Protein AF-A0A0G0N2N9-F1 (afdb_monomer_lite)

pLDDT: mean 81.55, std 17.28, range [30.14, 96.75]

Secondary structure (DSSP, 8-state):
--HHHHHHHHHHHHHHHHHHHHHHHHHHHHHHHHS---S-----HHHHHTTSPEEEEPPTTS--TT--TT----SSEEEEEEEEEE-TT-S-SEEEEEEEEESS-HHHHHHHHHHHHHHTT-EEEEEEEETTEEEEEEEETTEEEEEEEEE--TT-----------

Structure (mmCIF, N/CA/C/O backbone):
data_AF-A0A0G0N2N9-F1
#
_entry.id   AF-A0A0G0N2N9-F1
#
loop_
_atom_site.group_PDB
_atom_site.id
_atom_site.type_symbol
_atom_site.label_atom_id
_atom_site.label_alt_id
_atom_site.label_comp_id
_atom_site.label_asym_id
_atom_site.label_entity_id
_atom_site.label_seq_id
_atom_site.pdbx_PDB_ins_code
_atom_site.Cartn_x
_atom_site.Cartn_y
_atom_site.Cartn_z
_atom_site.occupancy
_atom_site.B_iso_or_equiv
_atom_site.auth_seq_id
_atom_site.auth_comp_id
_atom_site.auth_asym_id
_atom_site.auth_atom_id
_atom_site.pdbx_PDB_model_num
ATOM 1 N N . MET A 1 1 ? 30.058 -11.892 -84.150 1.00 53.84 1 MET A N 1
ATOM 2 C CA . MET A 1 1 ? 29.430 -10.783 -83.386 1.00 53.84 1 MET A CA 1
ATOM 3 C C . MET A 1 1 ? 28.829 -11.229 -82.038 1.00 53.84 1 MET A C 1
ATOM 5 O O . MET A 1 1 ? 28.378 -10.374 -81.286 1.00 53.84 1 MET A O 1
ATOM 9 N N . GLU A 1 2 ? 28.838 -12.528 -81.694 1.00 56.91 2 GLU A N 1
ATOM 10 C CA . GLU A 1 2 ? 28.295 -13.044 -80.420 1.00 56.91 2 GLU A CA 1
ATOM 11 C C . GLU A 1 2 ? 29.287 -13.055 -79.242 1.00 56.91 2 GLU A C 1
ATOM 13 O O . GLU A 1 2 ? 28.854 -12.912 -78.100 1.00 56.91 2 GLU A O 1
ATOM 18 N N . GLU A 1 3 ? 30.603 -13.149 -79.474 1.00 57.12 3 GLU A N 1
ATOM 19 C CA . GLU A 1 3 ? 31.599 -13.164 -78.382 1.00 57.12 3 GLU A CA 1
ATOM 20 C C . GLU A 1 3 ? 31.645 -11.851 -77.583 1.00 57.12 3 GLU A C 1
ATOM 22 O O . GLU A 1 3 ? 31.734 -11.866 -76.354 1.00 57.12 3 GLU A O 1
ATOM 27 N N . ASN A 1 4 ? 31.455 -10.709 -78.249 1.00 59.19 4 ASN A N 1
ATOM 28 C CA . ASN A 1 4 ? 31.485 -9.393 -77.602 1.00 59.19 4 ASN A CA 1
ATOM 29 C C . ASN A 1 4 ? 30.305 -9.175 -76.634 1.00 59.19 4 ASN A C 1
ATOM 31 O O . ASN A 1 4 ? 30.414 -8.384 -75.698 1.00 59.19 4 ASN A O 1
ATOM 35 N N . LYS A 1 5 ? 29.185 -9.896 -76.816 1.00 60.31 5 LYS A N 1
ATOM 36 C CA . LYS A 1 5 ? 28.007 -9.791 -75.935 1.00 60.31 5 LYS A CA 1
ATOM 37 C C . LYS A 1 5 ? 28.224 -10.493 -74.592 1.00 60.31 5 LYS A C 1
ATOM 39 O O . LYS A 1 5 ? 27.774 -9.984 -73.570 1.00 60.31 5 LYS A O 1
ATOM 44 N N . LYS A 1 6 ? 28.942 -11.625 -74.575 1.00 62.31 6 LYS A N 1
ATOM 45 C CA . LYS A 1 6 ? 29.253 -12.368 -73.339 1.00 62.31 6 LYS A CA 1
ATOM 46 C C . LYS A 1 6 ? 30.253 -11.614 -72.460 1.00 62.31 6 LYS A C 1
ATOM 48 O O . LYS A 1 6 ? 30.071 -11.560 -71.248 1.00 62.31 6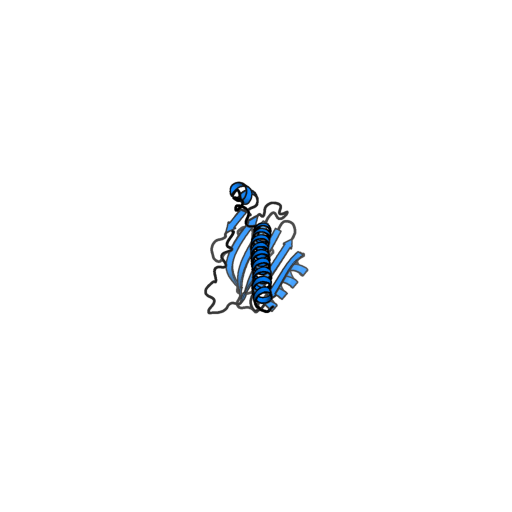 LYS A O 1
ATOM 53 N N . SER A 1 7 ? 31.244 -10.970 -73.081 1.00 70.12 7 SER A N 1
ATOM 54 C CA . SER A 1 7 ? 32.213 -10.120 -72.377 1.00 70.12 7 SER A CA 1
ATOM 55 C C . SER A 1 7 ? 31.535 -8.901 -71.735 1.00 70.12 7 SER A C 1
ATOM 57 O O . SER A 1 7 ? 31.730 -8.622 -70.555 1.00 70.12 7 SER A O 1
ATOM 59 N N . TYR A 1 8 ? 30.629 -8.236 -72.460 1.00 79.69 8 TYR A N 1
ATOM 60 C CA . TYR A 1 8 ? 29.882 -7.091 -71.930 1.00 79.69 8 TYR A CA 1
ATOM 61 C C . TYR A 1 8 ? 28.939 -7.466 -70.773 1.00 79.69 8 TYR A C 1
ATOM 63 O O . TYR A 1 8 ? 28.865 -6.754 -69.771 1.00 79.69 8 TYR A O 1
ATOM 71 N N . LEU A 1 9 ? 28.270 -8.622 -70.868 1.00 80.38 9 LEU A N 1
ATOM 72 C CA . LEU A 1 9 ? 27.422 -9.142 -69.792 1.00 80.38 9 LEU A CA 1
ATOM 73 C C . LEU A 1 9 ? 28.235 -9.413 -68.514 1.00 80.38 9 LEU A C 1
ATOM 75 O O . LEU A 1 9 ? 27.794 -9.073 -67.418 1.00 80.38 9 LEU A O 1
ATOM 79 N N . PHE A 1 10 ? 29.441 -9.972 -68.655 1.00 83.69 10 PHE A N 1
ATOM 80 C CA . PHE A 1 10 ? 30.341 -10.239 -67.531 1.00 83.69 10 PHE A CA 1
ATOM 81 C C . PHE A 1 10 ? 30.780 -8.952 -66.816 1.00 83.69 10 PHE A C 1
ATOM 83 O O . PHE A 1 10 ? 30.783 -8.898 -65.583 1.00 83.69 10 PHE A O 1
ATOM 90 N N . TYR A 1 11 ? 31.076 -7.888 -67.570 1.00 86.06 11 TYR A N 1
ATOM 91 C CA . TYR A 1 11 ? 31.396 -6.576 -67.000 1.00 86.06 11 TYR A CA 1
ATOM 92 C C . TYR A 1 11 ? 30.224 -5.979 -66.212 1.00 86.06 11 TYR A C 1
ATOM 94 O O . TYR A 1 11 ? 30.421 -5.520 -65.087 1.00 86.06 11 TYR A O 1
ATOM 102 N N . ILE A 1 12 ? 29.002 -6.030 -66.752 1.00 86.50 12 ILE A N 1
ATOM 103 C CA . ILE A 1 12 ? 27.811 -5.497 -66.067 1.00 86.50 12 ILE A CA 1
ATOM 104 C C . ILE A 1 12 ? 27.549 -6.243 -64.755 1.00 86.50 12 ILE A C 1
ATOM 106 O O . ILE A 1 12 ? 27.327 -5.613 -63.719 1.00 86.50 12 ILE A O 1
ATOM 110 N N . VAL A 1 13 ? 27.612 -7.577 -64.778 1.00 87.56 13 VAL A N 1
ATOM 111 C CA . VAL A 1 13 ? 27.405 -8.399 -63.576 1.00 87.56 13 VAL A CA 1
ATOM 112 C C . VAL A 1 13 ? 28.486 -8.114 -62.531 1.00 87.56 13 VAL A C 1
ATOM 114 O O . VAL A 1 13 ? 28.168 -7.958 -61.354 1.00 87.56 13 VAL A O 1
ATOM 117 N N . SER A 1 14 ? 29.744 -7.958 -62.949 1.00 85.75 14 SER A N 1
ATOM 118 C CA . SER A 1 14 ? 30.852 -7.648 -62.035 1.00 85.75 14 SER A CA 1
ATOM 119 C C . SER A 1 14 ? 30.667 -6.295 -61.337 1.00 85.75 14 SER A C 1
ATOM 121 O O . SER A 1 14 ? 30.865 -6.194 -60.127 1.00 85.75 14 SER A O 1
ATOM 123 N N . VAL A 1 15 ? 30.222 -5.266 -62.067 1.00 88.88 15 VAL A N 1
ATOM 124 C CA . VAL A 1 15 ? 29.935 -3.941 -61.488 1.00 88.88 15 VAL A CA 1
ATOM 125 C C . VAL A 1 15 ? 28.778 -4.014 -60.487 1.00 88.88 15 VAL A C 1
ATOM 127 O O . VAL A 1 15 ? 28.879 -3.451 -59.397 1.00 88.88 15 VAL A O 1
ATOM 130 N N . LEU A 1 16 ? 27.710 -4.753 -60.803 1.00 88.88 16 LEU A N 1
ATOM 131 C CA . LEU A 1 16 ? 26.570 -4.926 -59.894 1.00 88.88 16 LEU A CA 1
ATOM 132 C C . LEU A 1 16 ? 26.961 -5.617 -58.581 1.00 88.88 16 LEU A C 1
ATOM 134 O O . LEU A 1 16 ? 26.498 -5.206 -57.517 1.00 88.88 16 LEU A O 1
ATOM 138 N N . VAL A 1 17 ? 27.846 -6.617 -58.632 1.00 91.19 17 VAL A N 1
ATOM 139 C CA . VAL A 1 17 ? 28.342 -7.307 -57.429 1.00 91.19 17 VAL A CA 1
ATOM 140 C C . VAL A 1 17 ? 29.136 -6.354 -56.533 1.00 91.19 17 VAL A C 1
ATOM 142 O O . VAL A 1 17 ? 28.917 -6.332 -55.321 1.00 91.19 17 VAL A O 1
ATOM 145 N N . VAL A 1 18 ? 30.007 -5.519 -57.107 1.00 89.88 18 VAL A N 1
ATOM 146 C CA . VAL A 1 18 ? 30.793 -4.539 -56.335 1.00 89.88 18 VAL A CA 1
ATOM 147 C C . VAL A 1 18 ? 29.885 -3.501 -55.668 1.00 89.88 18 VAL A C 1
ATOM 149 O O . VAL A 1 18 ? 30.072 -3.187 -54.490 1.00 89.88 18 VAL A O 1
ATOM 152 N N . VAL A 1 19 ? 28.861 -3.016 -56.377 1.00 90.81 19 VAL A N 1
ATOM 153 C CA . VAL A 1 19 ? 27.875 -2.071 -55.824 1.00 90.81 19 VAL A CA 1
ATOM 154 C C . VAL A 1 19 ? 27.072 -2.708 -54.685 1.00 90.81 19 VAL A C 1
ATOM 156 O O . VAL A 1 19 ? 26.890 -2.080 -53.640 1.00 90.81 19 VAL A O 1
ATOM 159 N N . ALA A 1 20 ? 26.640 -3.963 -54.839 1.00 87.81 20 ALA A N 1
ATOM 160 C CA . ALA A 1 20 ? 25.901 -4.678 -53.800 1.00 87.81 20 ALA A CA 1
ATOM 161 C C . ALA A 1 20 ? 26.746 -4.889 -52.530 1.00 87.81 20 ALA A C 1
ATOM 163 O O . ALA A 1 20 ? 26.278 -4.609 -51.425 1.00 87.81 20 ALA A O 1
ATOM 164 N N . LEU A 1 21 ? 28.006 -5.313 -52.675 1.00 87.31 21 LEU A N 1
ATOM 165 C CA . LEU A 1 21 ? 28.921 -5.506 -51.544 1.00 87.31 21 LEU A CA 1
ATOM 166 C C . LEU A 1 21 ? 29.227 -4.186 -50.822 1.00 87.31 21 LEU A C 1
ATOM 168 O O . LEU A 1 21 ? 29.193 -4.137 -49.590 1.00 87.31 21 LEU A O 1
ATOM 172 N N . GLY A 1 22 ? 29.455 -3.104 -51.574 1.00 88.31 22 GLY A N 1
ATOM 173 C CA . GLY A 1 22 ? 29.640 -1.767 -51.007 1.00 88.31 22 GLY A CA 1
ATOM 174 C C . GLY A 1 22 ? 28.416 -1.292 -50.219 1.00 88.31 22 GLY A C 1
ATOM 175 O O . GLY A 1 22 ? 28.556 -0.784 -49.105 1.00 88.31 22 GLY A O 1
ATOM 176 N N . GLY A 1 23 ? 27.212 -1.530 -50.752 1.00 86.06 23 GLY A N 1
ATOM 177 C CA . GLY A 1 23 ? 25.949 -1.204 -50.087 1.00 86.06 23 GLY A CA 1
ATOM 178 C C . GLY A 1 23 ? 25.748 -1.955 -48.768 1.00 86.06 23 GLY A C 1
ATOM 179 O O . GLY A 1 23 ? 25.384 -1.341 -47.765 1.00 86.06 23 GLY A O 1
ATOM 180 N N . VAL A 1 24 ? 26.044 -3.260 -48.733 1.00 86.62 24 VAL A N 1
ATOM 181 C CA . VAL A 1 24 ? 25.924 -4.088 -47.517 1.00 86.62 24 VAL A CA 1
ATOM 182 C C . VAL A 1 24 ? 26.889 -3.623 -46.424 1.00 86.62 24 VAL A C 1
ATOM 184 O O . VAL A 1 24 ? 26.487 -3.486 -45.266 1.00 86.62 24 VAL A O 1
ATOM 187 N N . LEU A 1 25 ? 28.144 -3.327 -46.777 1.00 85.06 25 LEU A N 1
ATOM 188 C CA . LEU A 1 25 ? 29.144 -2.843 -45.818 1.00 85.06 25 LEU A CA 1
ATOM 189 C C . LEU A 1 25 ? 28.778 -1.464 -45.257 1.00 85.06 25 LEU A C 1
ATOM 191 O O . LEU A 1 25 ? 28.866 -1.242 -44.046 1.00 85.06 25 LEU A O 1
ATOM 195 N N . TRP A 1 26 ? 28.319 -0.553 -46.119 1.00 86.62 26 TRP A N 1
ATOM 196 C CA . TRP A 1 26 ? 27.900 0.784 -45.704 1.00 86.62 26 TRP A CA 1
ATOM 197 C C . TRP A 1 26 ? 26.657 0.741 -44.803 1.00 86.62 26 TRP A C 1
ATOM 199 O O . TRP A 1 26 ? 26.623 1.394 -43.756 1.00 86.62 26 TRP A O 1
ATOM 209 N N . TYR A 1 27 ? 25.672 -0.097 -45.141 1.00 79.75 27 TYR A N 1
ATOM 210 C CA . TYR A 1 27 ? 24.466 -0.287 -44.334 1.00 79.75 27 TYR A CA 1
ATOM 211 C C . TYR A 1 27 ? 24.769 -0.931 -42.970 1.00 79.75 27 TYR A C 1
ATOM 213 O O . TYR A 1 27 ? 24.256 -0.479 -41.944 1.00 79.75 27 TYR A O 1
ATOM 221 N N . GLY A 1 28 ? 25.667 -1.922 -42.920 1.00 77.81 28 GLY A N 1
ATOM 222 C CA . GLY A 1 28 ? 26.116 -2.535 -41.664 1.00 77.81 28 GLY A CA 1
ATOM 223 C C . GLY A 1 28 ? 26.834 -1.549 -40.733 1.00 77.81 28 GLY A C 1
ATOM 224 O O . GLY A 1 28 ? 26.587 -1.539 -39.523 1.00 77.81 28 GLY A O 1
ATOM 225 N N . ALA A 1 29 ? 27.674 -0.669 -41.287 1.00 77.62 29 ALA A N 1
ATOM 226 C CA . ALA A 1 29 ? 28.329 0.395 -40.524 1.00 77.62 29 ALA A CA 1
ATOM 227 C C . ALA A 1 29 ? 27.328 1.448 -40.013 1.00 77.62 29 ALA A C 1
ATOM 229 O O . ALA A 1 29 ? 27.433 1.904 -38.872 1.00 77.62 29 ALA A O 1
ATOM 230 N N . TYR A 1 30 ? 26.323 1.796 -40.824 1.00 77.56 30 TYR A N 1
ATOM 231 C CA . TYR A 1 30 ? 25.254 2.714 -40.428 1.00 77.56 30 TYR A CA 1
ATOM 232 C C . TYR A 1 30 ? 24.407 2.156 -39.272 1.00 77.56 30 TYR A C 1
ATOM 234 O O . TYR A 1 30 ? 24.111 2.880 -38.318 1.00 77.56 30 TYR A O 1
ATOM 242 N N . LEU A 1 31 ? 24.071 0.861 -39.305 1.00 71.62 31 LEU A N 1
ATOM 243 C CA . LEU A 1 31 ? 23.327 0.201 -38.227 1.00 71.62 31 LEU A CA 1
ATOM 244 C C . LEU A 1 31 ? 24.121 0.140 -36.915 1.00 71.62 31 LEU A C 1
ATOM 246 O O . LEU A 1 31 ? 23.556 0.445 -35.864 1.00 71.62 31 LEU A O 1
ATOM 250 N N . LYS A 1 32 ? 25.432 -0.145 -36.964 1.00 62.81 32 LYS A N 1
ATOM 251 C CA . LYS A 1 32 ? 26.296 -0.129 -35.765 1.00 62.81 32 LYS A CA 1
ATOM 252 C C . LYS A 1 32 ? 26.347 1.234 -35.073 1.00 62.81 32 LYS A C 1
ATOM 254 O O . LYS A 1 32 ? 26.491 1.291 -33.858 1.00 62.81 32 LYS A O 1
ATOM 259 N N . LYS A 1 33 ? 26.199 2.331 -35.824 1.00 60.69 33 LYS A N 1
ATOM 260 C CA . LYS A 1 33 ? 26.167 3.692 -35.265 1.00 60.69 33 LYS A CA 1
ATOM 261 C C . LYS A 1 33 ? 24.822 4.038 -34.602 1.00 60.69 33 LYS A C 1
ATOM 263 O O . LYS A 1 33 ? 24.773 4.966 -33.802 1.00 60.69 33 LYS A O 1
ATOM 268 N N . LYS A 1 34 ? 23.742 3.307 -34.923 1.00 58.31 34 LYS A N 1
ATOM 269 C CA . LYS A 1 34 ? 22.400 3.476 -34.328 1.00 58.31 34 LYS A CA 1
ATOM 270 C C . LYS A 1 34 ? 22.093 2.503 -33.191 1.00 58.31 34 LYS A C 1
ATOM 272 O O . LYS A 1 34 ? 21.266 2.826 -32.343 1.00 58.31 34 LYS A O 1
ATOM 277 N N . SER A 1 35 ? 22.739 1.339 -33.141 1.00 54.75 35 SER A N 1
ATOM 278 C CA . SER A 1 35 ? 22.707 0.478 -31.959 1.00 54.75 35 SER A CA 1
ATOM 279 C C . SER A 1 35 ? 23.540 1.143 -30.864 1.00 54.75 35 SER A C 1
ATOM 281 O O . SER A 1 35 ? 24.752 0.954 -30.817 1.00 54.75 35 SER A O 1
ATOM 283 N N . GLY A 1 36 ? 22.897 1.965 -30.031 1.00 51.62 36 GLY A N 1
ATOM 284 C CA . GLY A 1 36 ? 23.482 2.735 -28.927 1.00 51.62 36 GLY A CA 1
ATOM 285 C C . GLY A 1 36 ? 24.074 1.902 -27.785 1.00 51.62 36 GLY A C 1
ATOM 286 O O . GLY A 1 36 ? 23.910 2.254 -26.624 1.00 51.62 36 GLY A O 1
ATOM 287 N N . PHE A 1 37 ? 24.788 0.823 -28.094 1.00 52.22 37 PHE A N 1
ATOM 288 C CA . PHE A 1 37 ? 25.718 0.174 -27.181 1.00 52.22 37 PHE A CA 1
ATOM 289 C C . PHE A 1 37 ? 27.021 0.980 -27.162 1.00 52.22 37 PHE A C 1
ATOM 291 O O . PHE A 1 37 ? 28.055 0.569 -27.687 1.00 52.22 37 PHE A O 1
ATOM 298 N N . GLY A 1 38 ? 26.940 2.183 -26.590 1.00 57.88 38 GLY A N 1
ATOM 299 C CA . GLY A 1 38 ? 28.119 2.837 -26.039 1.00 57.88 38 GLY A CA 1
ATOM 300 C C . GLY A 1 38 ? 28.661 2.022 -24.857 1.00 57.88 38 GLY A C 1
ATOM 301 O O . GLY A 1 38 ? 27.941 1.170 -24.327 1.00 57.88 38 GLY A O 1
ATOM 302 N N . PRO A 1 39 ? 29.920 2.247 -24.442 1.00 56.28 39 PRO A N 1
ATOM 303 C CA . PRO A 1 39 ? 30.459 1.629 -23.237 1.00 56.28 39 PRO A CA 1
ATOM 304 C C . PRO A 1 39 ? 29.487 1.867 -22.080 1.00 56.28 39 PRO A C 1
ATOM 306 O O . PRO A 1 39 ? 29.046 2.992 -21.850 1.00 56.28 39 PRO A O 1
ATOM 309 N N . GLN A 1 40 ? 29.110 0.776 -21.421 1.00 58.53 40 GLN A N 1
ATOM 310 C CA . GLN A 1 40 ? 28.174 0.745 -20.308 1.00 58.53 40 GLN A CA 1
ATOM 311 C C . GLN A 1 40 ? 28.644 1.763 -19.267 1.00 58.53 40 GLN A C 1
ATOM 313 O O . GLN A 1 40 ? 29.710 1.593 -18.677 1.00 58.53 40 GLN A O 1
ATOM 318 N N . ALA A 1 41 ? 27.905 2.867 -19.121 1.00 60.66 41 ALA A N 1
ATOM 319 C CA . ALA A 1 41 ? 28.218 3.881 -18.128 1.00 60.66 41 ALA A CA 1
ATOM 320 C C . ALA A 1 41 ? 28.242 3.180 -16.769 1.00 60.66 41 ALA A C 1
ATOM 322 O O . ALA A 1 41 ? 27.235 2.616 -16.341 1.00 60.66 41 ALA A O 1
ATOM 323 N N . SER A 1 42 ? 29.408 3.150 -16.127 1.00 63.00 42 SER A N 1
ATOM 324 C CA . SER A 1 42 ? 29.544 2.653 -14.767 1.00 63.00 42 SER A CA 1
ATOM 325 C C . SER A 1 42 ? 28.709 3.565 -13.876 1.00 63.00 42 SER A C 1
ATOM 327 O O . SER A 1 42 ? 29.123 4.687 -13.582 1.00 63.00 42 SER A O 1
ATOM 329 N N . ILE A 1 43 ? 27.503 3.124 -13.519 1.00 63.69 43 ILE A N 1
ATOM 330 C CA . ILE A 1 43 ? 26.654 3.834 -12.568 1.00 63.69 43 ILE A CA 1
ATOM 331 C C . ILE A 1 43 ? 27.463 3.924 -11.276 1.00 63.69 43 ILE A C 1
ATOM 333 O O . ILE A 1 43 ? 27.864 2.902 -10.717 1.00 63.69 43 ILE A O 1
ATOM 337 N N . ASN A 1 44 ? 27.765 5.145 -10.837 1.00 79.75 44 ASN A N 1
ATOM 338 C CA . ASN A 1 44 ? 28.442 5.347 -9.569 1.00 79.75 44 ASN A CA 1
ATOM 339 C C . ASN A 1 44 ? 27.469 4.945 -8.453 1.00 79.75 44 ASN A C 1
ATOM 341 O O . ASN A 1 44 ? 26.486 5.637 -8.192 1.00 79.75 44 ASN A O 1
ATOM 345 N N . LEU A 1 45 ? 27.724 3.791 -7.833 1.00 73.44 45 LEU A N 1
ATOM 346 C CA . LEU A 1 45 ? 26.861 3.205 -6.811 1.00 73.44 45 LEU A CA 1
ATOM 347 C C . LEU A 1 45 ? 26.637 4.163 -5.630 1.00 73.44 45 LEU A C 1
ATOM 349 O O . LEU A 1 45 ? 25.537 4.204 -5.088 1.00 73.44 45 LEU A O 1
ATOM 353 N N . GLU A 1 46 ? 27.630 4.978 -5.264 1.00 76.19 46 GLU A N 1
ATOM 354 C CA . GLU A 1 46 ? 27.477 5.973 -4.192 1.00 76.19 46 GLU A CA 1
ATOM 355 C C . GLU A 1 46 ? 26.470 7.069 -4.560 1.00 76.19 46 GLU A C 1
ATOM 357 O O . GLU A 1 46 ? 25.664 7.489 -3.728 1.00 76.19 46 GLU A O 1
ATOM 362 N N . GLU A 1 47 ? 26.469 7.502 -5.821 1.00 75.12 47 GLU A N 1
ATOM 363 C CA . GLU A 1 47 ? 25.510 8.487 -6.316 1.00 75.12 47 GLU A CA 1
ATOM 364 C C . GLU A 1 47 ? 24.102 7.889 -6.412 1.00 75.12 47 GLU A C 1
ATOM 366 O O . GLU A 1 47 ? 23.131 8.550 -6.048 1.00 75.12 47 GLU A O 1
ATOM 371 N N . ALA A 1 48 ? 23.985 6.616 -6.801 1.00 72.50 48 ALA A N 1
ATOM 372 C CA . ALA A 1 48 ? 22.711 5.899 -6.823 1.00 72.50 48 ALA A CA 1
ATOM 373 C C . ALA A 1 48 ? 22.116 5.711 -5.412 1.00 72.50 48 ALA A C 1
ATOM 375 O O . ALA A 1 48 ? 20.913 5.897 -5.216 1.00 72.50 48 ALA A O 1
ATOM 376 N N . LEU A 1 49 ? 22.950 5.410 -4.409 1.00 75.12 49 LEU A N 1
ATOM 377 C CA . LEU A 1 49 ? 22.512 5.213 -3.021 1.00 75.12 49 LEU A CA 1
ATOM 378 C C . LEU A 1 49 ? 21.966 6.490 -2.372 1.00 75.12 49 LEU A C 1
ATOM 380 O O . LEU A 1 49 ? 21.096 6.403 -1.507 1.00 75.12 49 LEU A O 1
ATOM 384 N N . LYS A 1 50 ? 22.398 7.676 -2.817 1.00 74.75 50 LYS A N 1
ATOM 385 C CA . LYS A 1 50 ? 21.849 8.960 -2.343 1.00 74.75 50 LYS A CA 1
ATOM 386 C C . LYS A 1 50 ? 20.350 9.111 -2.634 1.00 74.75 50 LYS A C 1
ATOM 388 O O . LYS A 1 50 ? 19.659 9.847 -1.930 1.00 74.75 50 LYS A O 1
ATOM 393 N N . TYR A 1 51 ? 19.853 8.418 -3.655 1.00 77.81 51 TYR A N 1
ATOM 394 C CA . TYR A 1 51 ? 18.449 8.447 -4.060 1.00 77.81 51 TYR A CA 1
ATOM 395 C C . TYR A 1 51 ? 17.677 7.193 -3.627 1.00 77.81 51 TYR A C 1
ATOM 397 O O . TYR A 1 51 ? 16.484 7.083 -3.913 1.00 77.81 51 TYR A O 1
ATOM 405 N N . ALA A 1 52 ? 18.319 6.266 -2.909 1.00 81.38 52 ALA A N 1
ATOM 406 C CA . ALA A 1 52 ? 17.654 5.076 -2.402 1.00 81.38 52 ALA A CA 1
ATOM 407 C C . ALA A 1 52 ? 16.766 5.410 -1.183 1.00 81.38 52 ALA A C 1
ATOM 409 O O . ALA A 1 52 ? 17.176 6.178 -0.307 1.00 81.38 52 ALA A O 1
ATOM 410 N N . PRO A 1 53 ? 15.556 4.832 -1.086 1.00 82.94 53 PRO A N 1
ATOM 411 C CA . PRO A 1 53 ? 14.726 4.961 0.104 1.00 82.94 53 PRO A CA 1
ATOM 412 C C . PRO A 1 53 ? 15.382 4.283 1.306 1.00 82.94 53 PRO A C 1
ATOM 414 O O . PRO A 1 53 ? 15.910 3.176 1.210 1.00 82.94 53 PRO A O 1
ATOM 417 N N . SER A 1 54 ? 15.297 4.932 2.467 1.00 88.19 54 SER A N 1
ATOM 418 C CA . SER A 1 54 ? 15.626 4.281 3.736 1.00 88.19 54 SER A CA 1
ATOM 419 C C . SER A 1 54 ? 14.490 3.332 4.099 1.00 88.19 54 SER A C 1
ATOM 421 O O . SER A 1 54 ? 13.341 3.764 4.172 1.00 88.19 54 SER A O 1
ATOM 423 N N . VAL A 1 55 ? 14.786 2.046 4.303 1.00 90.50 55 VAL A N 1
ATOM 424 C CA . VAL A 1 55 ? 13.781 1.004 4.564 1.00 90.50 55 VAL A CA 1
ATOM 425 C C . VAL A 1 55 ? 14.029 0.358 5.923 1.00 90.50 55 VAL A C 1
ATOM 427 O O . VAL A 1 55 ? 15.141 -0.064 6.237 1.00 90.50 55 VAL A O 1
ATOM 430 N N . ARG A 1 56 ? 12.967 0.235 6.725 1.00 93.19 56 ARG A N 1
ATOM 431 C CA . ARG A 1 56 ? 12.960 -0.479 8.005 1.00 93.19 56 ARG A CA 1
ATOM 432 C C . ARG A 1 56 ? 11.848 -1.523 8.012 1.00 93.19 56 ARG A C 1
ATOM 434 O O . ARG A 1 56 ? 10.685 -1.205 8.270 1.00 93.19 56 ARG A O 1
ATOM 441 N N . SER A 1 57 ? 12.222 -2.770 7.749 1.00 92.44 57 SER A N 1
ATOM 442 C CA . SER A 1 57 ? 11.310 -3.916 7.773 1.00 92.44 57 SER A CA 1
ATOM 443 C C . SER A 1 57 ? 10.797 -4.204 9.183 1.00 92.44 57 SER A C 1
ATOM 445 O O . SER A 1 57 ? 11.535 -4.068 10.162 1.00 92.44 57 SER A O 1
ATOM 447 N N . ALA A 1 58 ? 9.536 -4.619 9.288 1.00 93.56 58 ALA A N 1
ATOM 448 C CA . ALA A 1 58 ? 8.980 -5.125 10.537 1.00 93.56 58 ALA A CA 1
ATOM 449 C C . ALA A 1 58 ? 9.208 -6.644 10.664 1.00 93.56 58 ALA A C 1
ATOM 451 O O . ALA A 1 58 ? 9.452 -7.324 9.661 1.00 93.56 58 ALA A O 1
ATOM 452 N N . PRO A 1 59 ? 9.104 -7.207 11.881 1.00 93.06 59 PRO A N 1
ATOM 453 C CA . PRO A 1 59 ? 9.081 -8.653 12.062 1.00 93.06 59 PRO A CA 1
ATOM 454 C C . PRO A 1 59 ? 7.938 -9.309 11.275 1.00 93.06 59 PRO A C 1
ATOM 456 O O . PRO A 1 59 ? 6.860 -8.735 11.108 1.00 93.06 59 PRO A O 1
ATOM 459 N N . SER A 1 60 ? 8.159 -10.547 10.826 1.00 87.75 60 SER A N 1
ATOM 460 C CA . SER A 1 60 ? 7.162 -11.314 10.071 1.00 87.75 60 SER A CA 1
ATOM 461 C C . SER A 1 60 ? 5.817 -11.370 10.802 1.00 87.75 60 SER A C 1
ATOM 463 O O . SER A 1 60 ? 5.751 -11.709 11.983 1.00 87.75 60 SER A O 1
ATOM 465 N N . GLY A 1 61 ? 4.733 -11.083 10.078 1.00 91.06 61 GLY A N 1
ATOM 466 C CA . GLY A 1 61 ? 3.372 -11.101 10.616 1.00 91.06 61 GLY A CA 1
ATOM 467 C C . GLY A 1 61 ? 2.982 -9.877 11.450 1.00 91.06 61 GLY A C 1
ATOM 468 O O . GLY A 1 61 ? 1.851 -9.833 11.929 1.00 91.06 61 GLY A O 1
ATOM 469 N N . GLN A 1 62 ? 3.869 -8.892 11.621 1.00 93.69 62 GLN A N 1
ATOM 470 C CA . GLN A 1 62 ? 3.589 -7.668 12.375 1.00 93.69 62 GLN A CA 1
ATOM 471 C C . GLN A 1 62 ? 3.392 -6.470 11.447 1.00 93.69 62 GLN A C 1
ATOM 473 O O . GLN A 1 62 ? 3.831 -6.466 10.299 1.00 93.69 62 GLN A O 1
ATOM 478 N N . LEU A 1 63 ? 2.716 -5.438 11.945 1.00 93.75 63 LEU A N 1
ATOM 479 C CA . LEU A 1 63 ? 2.644 -4.139 11.282 1.00 93.75 63 LEU A CA 1
ATOM 480 C C . LEU A 1 63 ? 3.973 -3.380 11.421 1.00 93.75 63 LEU A C 1
ATOM 482 O O . LEU A 1 63 ? 4.734 -3.641 12.358 1.00 93.75 63 LEU A O 1
ATOM 486 N N . PRO A 1 64 ? 4.264 -2.431 10.516 1.00 93.75 64 PRO A N 1
ATOM 487 C CA . PRO A 1 64 ? 5.432 -1.582 10.664 1.00 93.75 64 PRO A CA 1
ATOM 488 C C . PRO A 1 64 ? 5.263 -0.684 11.897 1.00 93.75 64 PRO A C 1
ATOM 490 O O . PRO A 1 64 ? 4.149 -0.303 12.250 1.00 93.75 64 PRO A O 1
ATOM 493 N N . LYS A 1 65 ? 6.370 -0.360 12.574 1.00 91.62 65 LYS A N 1
ATOM 494 C CA . LYS A 1 65 ? 6.345 0.334 13.875 1.00 91.62 65 LYS A CA 1
ATOM 495 C C . LYS A 1 65 ? 5.585 1.665 13.830 1.00 91.62 65 LYS A C 1
ATOM 497 O O . LYS A 1 65 ? 4.899 1.982 14.793 1.00 91.62 65 LYS A O 1
ATOM 502 N N . ASP A 1 66 ? 5.681 2.397 12.721 1.00 92.81 66 ASP A N 1
ATOM 503 C CA . ASP A 1 66 ? 5.007 3.691 12.561 1.00 92.81 66 ASP A CA 1
ATOM 504 C C . ASP A 1 66 ? 3.687 3.562 11.775 1.00 92.81 66 ASP A C 1
ATOM 506 O O . ASP A 1 66 ? 3.289 4.489 11.079 1.00 92.81 66 ASP A O 1
ATOM 510 N N . TRP A 1 67 ? 3.017 2.403 11.821 1.00 93.19 67 TRP A N 1
ATOM 511 C CA . TRP A 1 67 ? 1.695 2.248 11.207 1.00 93.19 67 TRP A CA 1
ATOM 512 C C . TRP A 1 67 ? 0.701 3.268 11.790 1.00 93.19 67 TRP A C 1
ATOM 514 O O . TRP A 1 67 ? 0.622 3.385 13.018 1.00 93.19 67 TRP A O 1
ATOM 524 N N . PRO A 1 68 ? -0.078 3.988 10.960 1.00 90.81 68 PRO A N 1
ATOM 525 C CA . PRO A 1 68 ? -1.029 4.974 11.463 1.00 90.81 68 PRO A CA 1
ATOM 526 C C . PRO A 1 68 ? -2.084 4.322 12.360 1.00 90.81 68 PRO A C 1
ATOM 528 O O . PRO A 1 68 ? -2.729 3.345 11.979 1.00 90.81 68 PRO A O 1
ATOM 531 N N . SER A 1 69 ? -2.257 4.858 13.568 1.00 89.88 69 SER A N 1
ATOM 532 C CA . SER A 1 69 ? -3.111 4.260 14.602 1.00 89.88 69 SER A CA 1
ATOM 533 C C . SER A 1 69 ? -4.603 4.306 14.273 1.00 89.88 69 SER A C 1
ATOM 535 O O . SER A 1 69 ? -5.364 3.494 14.796 1.00 89.88 69 SER A O 1
ATOM 537 N N . ASP A 1 70 ? -5.025 5.230 13.408 1.00 89.12 70 ASP A N 1
ATOM 538 C CA . ASP A 1 70 ? -6.394 5.326 12.909 1.00 89.12 70 ASP A CA 1
ATOM 539 C C . ASP A 1 70 ? -6.656 4.392 11.720 1.00 89.12 70 ASP A C 1
ATOM 541 O O . ASP A 1 70 ? -7.817 4.183 11.375 1.00 89.12 70 ASP A O 1
ATOM 545 N N . PHE A 1 71 ? -5.621 3.809 11.103 1.00 90.38 71 PHE A N 1
ATOM 546 C CA . PHE A 1 71 ? -5.773 3.007 9.894 1.00 90.38 71 PHE A CA 1
ATOM 547 C C . PHE A 1 71 ? -6.186 1.557 10.207 1.00 90.38 71 PHE A C 1
ATOM 549 O O . PHE A 1 71 ? -5.402 0.798 10.794 1.00 90.38 71 PHE A O 1
ATOM 556 N N . PRO A 1 72 ? -7.385 1.117 9.782 1.00 92.75 72 PRO A N 1
ATOM 557 C CA . PRO A 1 72 ? -7.923 -0.181 10.147 1.00 92.75 72 PRO A CA 1
ATOM 558 C C . PRO A 1 72 ? -7.293 -1.317 9.343 1.00 92.75 72 PRO A C 1
ATOM 560 O O . PRO A 1 72 ? -6.874 -1.172 8.195 1.00 92.75 72 PRO A O 1
ATOM 563 N N . LEU A 1 73 ? -7.328 -2.510 9.923 1.00 89.69 73 LEU A N 1
ATOM 564 C CA . LEU A 1 73 ? -7.125 -3.759 9.202 1.00 89.69 73 LEU A CA 1
ATOM 565 C C . LEU A 1 73 ? -8.466 -4.482 9.103 1.00 89.69 73 LEU A C 1
ATOM 567 O O . LEU A 1 73 ? -8.972 -5.003 10.095 1.00 89.69 73 LEU A O 1
ATOM 571 N N . PHE A 1 74 ? -9.074 -4.473 7.918 1.00 87.69 74 PHE A N 1
ATOM 572 C CA . PHE A 1 74 ? -10.381 -5.085 7.709 1.00 87.69 74 PHE A CA 1
ATOM 573 C C . PHE A 1 74 ? -10.257 -6.597 7.491 1.00 87.69 74 PHE A C 1
ATOM 575 O O . PHE A 1 74 ? -9.507 -7.068 6.637 1.00 87.69 74 PHE A O 1
ATOM 582 N N . GLY A 1 75 ? -11.059 -7.360 8.235 1.00 80.44 75 GLY A N 1
ATOM 583 C CA . GLY A 1 75 ? -11.197 -8.805 8.062 1.00 80.44 75 GLY A CA 1
ATOM 584 C C . GLY A 1 75 ? -10.122 -9.651 8.751 1.0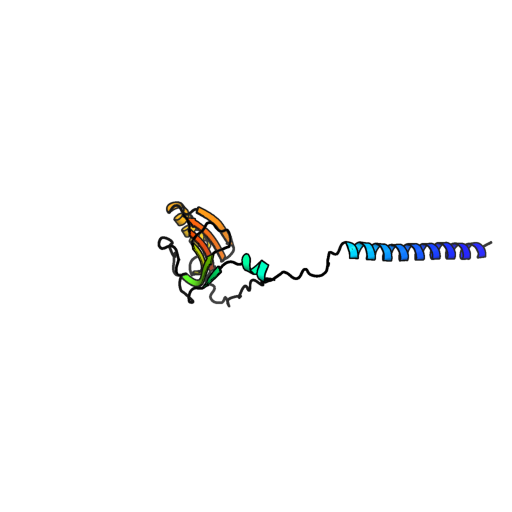0 80.44 75 GLY A C 1
ATOM 585 O O . GLY A 1 75 ? -9.313 -9.177 9.544 1.00 80.44 75 GLY A O 1
ATOM 586 N N . LYS A 1 76 ? -10.144 -10.959 8.461 1.00 84.31 76 LYS A N 1
ATOM 587 C CA . LYS A 1 76 ? -9.135 -11.917 8.938 1.00 84.31 76 LYS A CA 1
ATOM 588 C C . LYS A 1 76 ? -7.959 -11.923 7.968 1.00 84.31 76 LYS A C 1
ATOM 590 O O . LYS A 1 76 ? -7.983 -12.662 6.978 1.00 84.31 76 LYS A O 1
ATOM 595 N N . ILE A 1 77 ? -6.965 -11.091 8.259 1.00 89.88 77 ILE A N 1
ATOM 596 C CA . ILE A 1 77 ? -5.763 -10.946 7.440 1.00 89.88 77 ILE A CA 1
ATOM 597 C C . ILE A 1 77 ? -4.553 -11.632 8.073 1.00 89.88 77 ILE A C 1
ATOM 599 O O . ILE A 1 77 ? -4.449 -11.750 9.294 1.00 89.88 77 ILE A O 1
ATOM 603 N N . LYS A 1 78 ? -3.608 -12.042 7.230 1.00 92.56 78 LYS A N 1
ATOM 604 C CA . LYS A 1 78 ? -2.259 -12.435 7.642 1.00 92.56 78 LYS A CA 1
ATOM 605 C C . LYS A 1 78 ? -1.264 -11.537 6.923 1.00 92.56 78 LYS A C 1
ATOM 607 O O . LYS A 1 78 ? -1.184 -11.563 5.696 1.00 92.56 78 LYS A O 1
ATOM 612 N N . ILE A 1 79 ? -0.501 -10.765 7.689 1.00 92.81 79 ILE A N 1
ATOM 613 C CA . ILE A 1 79 ? 0.570 -9.929 7.147 1.00 92.81 79 ILE A CA 1
ATOM 614 C C . ILE A 1 79 ? 1.684 -10.845 6.635 1.00 92.81 79 ILE A C 1
ATOM 616 O O . ILE A 1 79 ? 2.168 -11.716 7.360 1.00 92.81 79 ILE A O 1
ATOM 620 N N . VAL A 1 80 ? 2.046 -10.667 5.368 1.00 93.06 80 VAL A N 1
ATOM 621 C CA . VAL A 1 80 ? 3.124 -11.398 4.691 1.00 93.06 80 VAL A CA 1
ATOM 622 C C . VAL A 1 80 ? 4.425 -10.622 4.823 1.00 93.06 80 VAL A C 1
ATOM 624 O O . VAL A 1 80 ? 5.447 -11.186 5.197 1.00 93.06 80 VAL A O 1
ATOM 627 N N . GLN A 1 81 ? 4.364 -9.318 4.564 1.00 93.12 81 GLN A N 1
ATOM 628 C CA . GLN A 1 81 ? 5.505 -8.421 4.644 1.00 93.12 81 GLN A CA 1
ATOM 629 C C . GLN A 1 81 ? 5.029 -7.041 5.065 1.00 93.12 81 GLN A C 1
ATOM 631 O O . GLN A 1 81 ? 3.937 -6.603 4.699 1.00 93.12 81 GLN A O 1
ATOM 636 N N . SER A 1 82 ? 5.861 -6.341 5.818 1.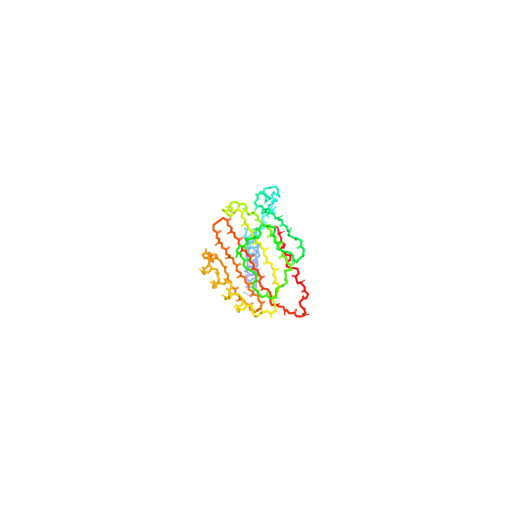00 95.50 82 SER A N 1
ATOM 637 C CA . SER A 1 82 ? 5.609 -4.957 6.169 1.00 95.50 82 SER A CA 1
ATOM 638 C C . SER A 1 82 ? 6.909 -4.208 6.420 1.00 95.50 82 SER A C 1
ATOM 640 O O . SER A 1 82 ? 7.913 -4.778 6.857 1.00 95.50 82 SER A O 1
ATOM 642 N N . GLN A 1 83 ? 6.891 -2.915 6.129 1.00 95.75 83 GLN A N 1
ATOM 643 C CA . GLN A 1 83 ? 8.028 -2.030 6.339 1.00 95.75 83 GLN A CA 1
ATOM 644 C C . GLN A 1 83 ? 7.567 -0.583 6.486 1.00 95.75 83 GLN A C 1
ATOM 646 O O . GLN A 1 83 ? 6.520 -0.187 5.969 1.00 95.75 83 GLN A O 1
ATOM 651 N N . ASN A 1 84 ? 8.372 0.212 7.181 1.00 94.94 84 ASN A N 1
ATOM 652 C CA . ASN A 1 84 ? 8.386 1.651 6.969 1.00 94.94 84 ASN A CA 1
ATOM 653 C C . ASN A 1 84 ? 9.443 1.967 5.913 1.00 94.94 84 ASN A C 1
ATOM 655 O O . ASN A 1 84 ? 10.509 1.346 5.905 1.00 94.94 84 ASN A O 1
ATOM 659 N N . GLN A 1 85 ? 9.166 2.937 5.057 1.00 92.50 85 GLN A N 1
ATOM 660 C CA . GLN A 1 85 ? 10.150 3.505 4.152 1.00 92.50 85 GLN A CA 1
ATOM 661 C C . GLN A 1 85 ? 10.132 5.033 4.231 1.00 92.50 85 GLN A C 1
ATOM 663 O O . GLN A 1 85 ? 9.160 5.631 4.690 1.00 92.50 85 GLN A O 1
ATOM 668 N N . GLN A 1 86 ? 11.235 5.646 3.823 1.00 89.44 86 GLN A N 1
ATOM 669 C CA . GLN A 1 86 ? 11.346 7.083 3.636 1.00 89.44 86 GLN A CA 1
ATOM 670 C C . GLN A 1 86 ? 12.053 7.334 2.311 1.00 89.44 86 GLN A C 1
ATOM 672 O O . GLN A 1 86 ? 13.267 7.142 2.193 1.00 89.44 86 GLN A O 1
ATOM 677 N N . SER A 1 87 ? 11.280 7.753 1.316 1.00 85.00 87 SER A N 1
ATOM 678 C CA . SER A 1 87 ? 11.794 8.082 -0.011 1.00 85.00 87 SER A CA 1
ATOM 679 C C . SER A 1 87 ? 12.464 9.466 -0.007 1.00 85.00 87 SER A C 1
ATOM 681 O O . SER A 1 87 ? 11.909 10.410 0.573 1.00 85.00 87 SER A O 1
ATOM 683 N N . PRO A 1 88 ? 13.640 9.639 -0.640 1.00 83.38 88 PRO A N 1
ATOM 684 C CA . PRO A 1 88 ? 14.289 10.942 -0.738 1.00 83.38 88 PRO A CA 1
ATOM 685 C C . PRO A 1 88 ? 13.397 11.943 -1.477 1.00 83.38 88 PRO A C 1
ATOM 687 O O . PRO A 1 88 ? 12.861 11.643 -2.540 1.00 83.38 88 PRO A O 1
ATOM 690 N N . GLY A 1 89 ? 13.216 13.133 -0.901 1.00 82.69 89 GLY A N 1
ATOM 691 C CA . GLY A 1 89 ? 12.345 14.171 -1.467 1.00 82.69 89 GLY A CA 1
ATOM 692 C C . GLY A 1 89 ? 10.843 13.955 -1.248 1.00 82.69 89 GLY A C 1
ATOM 693 O O . GLY A 1 89 ? 10.050 14.771 -1.713 1.00 82.69 89 GLY A O 1
ATOM 694 N N . SER A 1 90 ? 10.433 12.899 -0.536 1.00 84.38 90 SER A N 1
ATOM 695 C CA . SER A 1 90 ? 9.039 12.734 -0.120 1.00 84.38 90 SER A CA 1
ATOM 696 C C . SER A 1 90 ? 8.655 13.747 0.960 1.00 84.38 90 SER A C 1
ATOM 698 O O . SER A 1 90 ? 9.422 14.014 1.885 1.00 84.38 90 SER A O 1
ATOM 700 N N . ASN A 1 91 ? 7.435 14.280 0.862 1.00 85.56 91 ASN A N 1
ATOM 701 C CA . ASN A 1 91 ? 6.849 15.159 1.878 1.00 85.56 91 ASN A CA 1
ATOM 702 C C . ASN A 1 91 ? 6.211 14.379 3.041 1.00 85.56 91 ASN A C 1
ATOM 704 O O . ASN A 1 91 ? 5.768 14.981 4.023 1.00 85.56 91 ASN A O 1
ATOM 708 N N . PHE A 1 92 ? 6.132 13.051 2.937 1.00 86.88 92 PHE A N 1
ATOM 709 C CA . PHE A 1 92 ? 5.612 12.206 4.002 1.00 86.88 92 PHE A CA 1
ATOM 710 C C . PHE A 1 92 ? 6.700 11.967 5.050 1.00 86.88 92 PHE A C 1
ATOM 712 O O . PHE A 1 92 ? 7.837 11.649 4.715 1.00 86.88 92 PHE A O 1
ATOM 719 N N . LYS A 1 93 ? 6.339 12.109 6.328 1.00 84.44 93 LYS A N 1
ATOM 720 C CA . LYS A 1 93 ? 7.178 11.725 7.474 1.00 84.44 93 LYS A CA 1
ATOM 721 C C . LYS A 1 93 ? 7.142 10.226 7.743 1.00 84.44 93 LYS A C 1
ATOM 723 O O . LYS A 1 93 ? 8.024 9.698 8.410 1.00 84.44 93 LYS A O 1
ATOM 728 N N . VAL A 1 94 ? 6.067 9.574 7.312 1.00 85.06 94 VAL A N 1
ATOM 729 C CA . VAL A 1 94 ? 5.834 8.149 7.514 1.00 85.06 94 VAL A CA 1
ATOM 730 C C . VAL A 1 94 ? 5.280 7.580 6.222 1.00 85.06 94 VAL A C 1
ATOM 732 O O . VAL A 1 94 ? 4.191 7.965 5.805 1.00 85.06 94 VAL A O 1
ATOM 735 N N . GLU A 1 95 ? 6.002 6.646 5.612 1.00 92.88 95 GLU A N 1
ATOM 736 C CA . GLU A 1 95 ? 5.492 5.831 4.512 1.00 92.88 95 GLU A CA 1
ATOM 737 C C . GLU A 1 95 ? 5.461 4.380 4.991 1.00 92.88 95 GLU A C 1
ATOM 739 O O . GLU A 1 95 ? 6.493 3.786 5.314 1.00 92.88 95 GLU A O 1
ATOM 744 N N . SER A 1 96 ? 4.269 3.808 5.117 1.00 95.12 96 SER A N 1
ATOM 745 C CA . SER A 1 96 ? 4.094 2.412 5.517 1.00 95.12 96 SER A CA 1
ATOM 746 C C . SER A 1 96 ? 3.713 1.567 4.315 1.00 95.12 96 SER A C 1
ATOM 748 O O . SER A 1 96 ? 2.783 1.904 3.591 1.00 95.12 96 SER A O 1
ATOM 750 N N . VAL A 1 97 ? 4.400 0.442 4.135 1.00 94.69 97 VAL A N 1
ATOM 751 C CA . VAL A 1 97 ? 4.079 -0.548 3.105 1.00 94.69 97 VAL A CA 1
ATOM 752 C C . VAL A 1 97 ? 3.695 -1.853 3.783 1.00 94.69 97 VAL A C 1
ATOM 754 O O . VAL A 1 97 ? 4.460 -2.362 4.603 1.00 94.69 97 VAL A O 1
ATOM 757 N N . VAL A 1 98 ? 2.525 -2.403 3.454 1.00 94.75 98 VAL A N 1
ATOM 758 C CA . VAL A 1 98 ? 2.062 -3.694 3.990 1.00 94.75 98 VAL A CA 1
ATOM 759 C C . VAL A 1 98 ? 1.520 -4.584 2.880 1.00 94.75 98 VAL A C 1
ATOM 761 O O . VAL A 1 98 ? 0.631 -4.209 2.126 1.00 94.75 98 VAL A O 1
ATOM 764 N N . ILE A 1 99 ? 2.014 -5.811 2.816 1.00 93.81 99 ILE A N 1
ATOM 765 C CA . ILE A 1 99 ? 1.487 -6.868 1.958 1.00 93.81 99 ILE A CA 1
ATOM 766 C C . ILE A 1 99 ? 0.836 -7.895 2.871 1.00 93.81 99 ILE A C 1
ATOM 768 O O . ILE A 1 99 ? 1.475 -8.419 3.789 1.00 93.81 99 ILE A O 1
ATOM 772 N N . PHE A 1 100 ? -0.431 -8.206 2.630 1.00 93.00 100 PHE A N 1
ATOM 773 C CA . PHE A 1 100 ? -1.153 -9.192 3.421 1.00 93.00 100 PHE A CA 1
ATOM 774 C C . PHE A 1 100 ? -2.034 -10.077 2.550 1.00 93.00 100 PHE A C 1
ATOM 776 O O . PHE A 1 100 ? -2.455 -9.706 1.456 1.00 93.00 100 PHE A O 1
ATOM 783 N N . VAL A 1 101 ? -2.327 -11.266 3.065 1.00 93.00 101 VAL A N 1
ATOM 784 C CA . VAL A 1 101 ? -3.328 -12.163 2.488 1.00 93.00 101 VAL A CA 1
ATOM 785 C C . VAL A 1 101 ? -4.622 -12.067 3.281 1.00 93.00 101 VAL A C 1
ATOM 787 O O . VAL A 1 101 ? -4.595 -11.956 4.510 1.00 93.00 101 VAL A O 1
ATOM 790 N N . SER A 1 102 ? -5.755 -12.133 2.587 1.00 89.69 102 SER A N 1
ATOM 791 C CA . SER A 1 102 ? -7.082 -12.151 3.202 1.00 89.69 102 SER A CA 1
ATOM 792 C C . SER A 1 102 ? -7.904 -13.328 2.697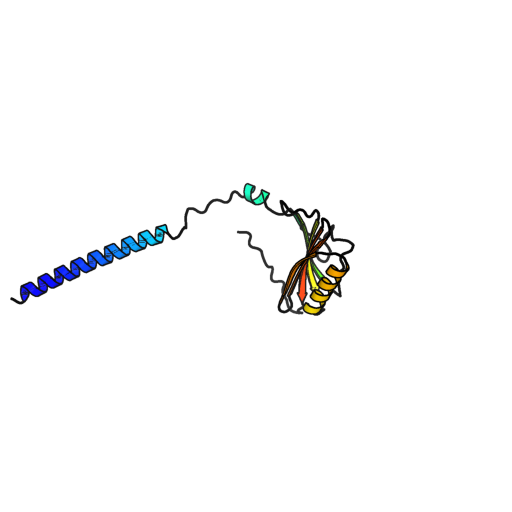 1.00 89.69 102 SER A C 1
ATOM 794 O O . SER A 1 102 ? -7.836 -13.710 1.531 1.00 89.69 102 SER A O 1
ATOM 796 N N . SER A 1 103 ? -8.708 -13.892 3.597 1.00 87.88 103 SER A N 1
ATOM 797 C CA . SER A 1 103 ? -9.742 -14.875 3.245 1.00 87.88 103 SER A CA 1
ATOM 798 C C . SER A 1 103 ? -10.987 -14.235 2.618 1.00 87.88 103 SER A C 1
ATOM 800 O O . SER A 1 103 ? -11.838 -14.946 2.092 1.00 87.88 103 SER A O 1
ATOM 802 N N . GLN A 1 104 ? -11.106 -12.905 2.676 1.00 88.38 104 GLN A N 1
ATOM 803 C CA . GLN A 1 104 ? -12.208 -12.168 2.066 1.00 88.38 104 GLN A CA 1
ATOM 804 C C . GLN A 1 104 ? -11.979 -11.942 0.570 1.00 88.38 104 GLN A C 1
ATOM 806 O O . GLN A 1 104 ? -10.848 -11.965 0.081 1.00 88.38 104 GLN A O 1
ATOM 811 N N . ASN A 1 105 ? -13.069 -11.677 -0.153 1.00 90.56 105 ASN A N 1
ATOM 812 C CA . ASN A 1 105 ? -12.991 -11.271 -1.546 1.00 90.56 105 ASN A CA 1
ATOM 813 C C . ASN A 1 105 ? -12.222 -9.942 -1.665 1.00 90.56 105 ASN A C 1
ATOM 815 O O . ASN A 1 105 ? -12.526 -8.966 -0.979 1.00 90.56 105 ASN A O 1
ATOM 819 N N . VAL A 1 106 ? -11.224 -9.908 -2.549 1.00 91.62 106 VAL A N 1
ATOM 820 C CA . VAL A 1 106 ? -10.333 -8.750 -2.713 1.00 91.62 106 VAL A CA 1
ATOM 821 C C . VAL A 1 106 ? -11.078 -7.509 -3.195 1.00 91.62 106 VAL A C 1
ATOM 823 O O . VAL A 1 106 ? -10.770 -6.413 -2.736 1.00 91.62 106 VAL A O 1
ATOM 826 N N . LYS A 1 107 ? -12.080 -7.663 -4.068 1.00 92.06 107 LYS A N 1
ATOM 827 C CA . LYS A 1 107 ? -12.893 -6.549 -4.570 1.00 92.06 107 LYS A CA 1
ATOM 828 C C . LYS A 1 107 ? -13.704 -5.904 -3.447 1.00 92.06 107 LYS A C 1
ATOM 830 O O . LYS A 1 107 ? -13.722 -4.680 -3.336 1.00 92.06 107 LYS A O 1
ATOM 835 N N . ASP A 1 108 ? -14.323 -6.715 -2.594 1.00 92.38 108 ASP A N 1
ATOM 836 C CA . ASP A 1 108 ? -15.123 -6.220 -1.467 1.00 92.38 108 ASP A CA 1
ATOM 837 C C . ASP A 1 108 ? -14.238 -5.551 -0.411 1.00 92.38 108 ASP A C 1
ATOM 839 O O . ASP A 1 108 ? -14.581 -4.501 0.141 1.00 92.38 108 ASP A O 1
ATOM 843 N N . LEU A 1 109 ? -13.056 -6.120 -0.168 1.00 92.31 109 LEU A N 1
ATOM 844 C CA . LEU A 1 109 ? -12.090 -5.559 0.767 1.00 92.31 109 LEU A CA 1
ATOM 845 C C . LEU A 1 109 ? -11.505 -4.238 0.247 1.00 92.31 109 LEU A C 1
ATOM 847 O O . LEU A 1 109 ? -11.445 -3.263 0.992 1.00 92.31 109 LEU A O 1
ATOM 851 N N . TYR A 1 110 ? -11.160 -4.172 -1.043 1.00 93.31 110 TYR A N 1
ATOM 852 C CA . TYR A 1 110 ? -10.763 -2.938 -1.725 1.00 93.31 110 TYR A CA 1
ATOM 853 C C . TYR A 1 110 ? -11.834 -1.853 -1.570 1.00 93.31 110 TYR A C 1
ATOM 855 O O . TYR A 1 110 ? -11.527 -0.734 -1.159 1.00 93.31 110 TYR A O 1
ATOM 863 N N . ALA A 1 111 ? -13.098 -2.188 -1.856 1.00 93.81 111 ALA A N 1
ATOM 864 C CA . ALA A 1 111 ? -14.214 -1.255 -1.720 1.00 93.81 111 ALA A CA 1
ATOM 865 C C . ALA A 1 111 ? -14.367 -0.766 -0.272 1.00 93.81 111 ALA A C 1
ATOM 867 O O . ALA A 1 111 ? -14.520 0.432 -0.049 1.00 93.81 111 ALA A O 1
ATOM 868 N N . SER A 1 112 ? -14.237 -1.666 0.707 1.00 94.69 112 SER A N 1
ATOM 869 C CA . SER A 1 112 ? -14.304 -1.328 2.136 1.00 94.69 112 SER A CA 1
ATOM 870 C C . SER A 1 112 ? -13.230 -0.313 2.533 1.00 94.69 112 SER A C 1
ATOM 872 O O . SER A 1 112 ? -13.532 0.688 3.184 1.00 94.69 112 SER A O 1
ATOM 874 N N . TYR A 1 113 ? -11.989 -0.522 2.085 1.00 95.31 113 TYR A N 1
ATOM 875 C CA . TYR A 1 113 ? -10.900 0.425 2.311 1.00 95.31 113 TYR A CA 1
ATOM 876 C C . TYR A 1 113 ? -11.119 1.764 1.608 1.00 95.31 113 TYR A C 1
ATOM 878 O O . TYR A 1 113 ? -10.926 2.806 2.229 1.00 95.31 113 TYR A O 1
ATOM 886 N N . ALA A 1 114 ? -11.546 1.755 0.343 1.00 94.56 114 ALA A N 1
ATOM 887 C CA . ALA A 1 114 ? -11.803 2.978 -0.414 1.00 94.56 114 ALA A CA 1
ATOM 888 C C . ALA A 1 114 ? -12.927 3.818 0.221 1.00 94.56 114 ALA A C 1
ATOM 890 O O . ALA A 1 114 ? -12.798 5.037 0.358 1.00 94.56 114 ALA A O 1
ATOM 891 N N . THR A 1 115 ? -14.010 3.169 0.662 1.00 95.81 115 THR A N 1
ATOM 892 C CA . THR A 1 115 ? -15.107 3.824 1.383 1.00 95.81 115 THR A CA 1
ATOM 893 C C . THR A 1 115 ? -14.633 4.373 2.723 1.00 95.81 115 THR A C 1
ATOM 895 O O . THR A 1 115 ? -14.866 5.547 3.006 1.00 95.81 115 THR A O 1
ATOM 898 N N . TRP A 1 116 ? -13.930 3.568 3.526 1.00 96.25 116 TRP A N 1
ATOM 899 C CA . TRP A 1 116 ? -13.409 4.016 4.817 1.00 96.25 116 TRP A CA 1
ATOM 900 C C . TRP A 1 116 ? -12.463 5.210 4.667 1.00 96.25 116 TRP A C 1
ATOM 902 O O . TRP A 1 116 ? -12.603 6.186 5.405 1.00 96.25 116 TRP A O 1
ATOM 912 N N . ALA A 1 117 ? -11.555 5.166 3.689 1.00 96.19 117 ALA A N 1
ATOM 913 C CA . ALA A 1 117 ? -10.607 6.240 3.422 1.00 96.19 117 ALA A CA 1
ATOM 914 C C . ALA A 1 117 ? -11.340 7.559 3.150 1.00 96.19 117 ALA A C 1
ATOM 916 O O . ALA A 1 117 ? -11.077 8.567 3.808 1.00 96.19 117 ALA A O 1
ATOM 917 N N . LYS A 1 118 ? -12.346 7.520 2.267 1.00 95.50 118 LYS A N 1
ATOM 918 C CA . LYS A 1 118 ? -13.189 8.679 1.957 1.00 95.50 118 LYS A CA 1
ATOM 919 C C . LYS A 1 118 ? -13.906 9.224 3.197 1.00 95.50 118 LYS A C 1
ATOM 921 O O . LYS A 1 118 ? -13.944 10.434 3.389 1.00 95.50 118 LYS A O 1
ATOM 926 N N . THR A 1 119 ? -14.462 8.354 4.039 1.00 96.75 119 THR A N 1
ATOM 927 C CA . THR A 1 119 ? -15.177 8.761 5.261 1.00 96.75 119 THR A CA 1
ATOM 928 C C . THR A 1 119 ? -14.249 9.344 6.332 1.00 96.75 119 THR A C 1
ATOM 930 O O . THR A 1 119 ? -14.690 10.165 7.130 1.00 96.75 119 THR A O 1
ATOM 933 N N . ASN A 1 120 ? -12.970 8.958 6.350 1.00 96.56 120 ASN A N 1
ATOM 934 C CA . ASN A 1 120 ? -12.004 9.346 7.387 1.00 96.56 120 ASN A CA 1
ATOM 935 C C . ASN A 1 120 ? -10.976 10.385 6.908 1.00 96.56 120 ASN A C 1
ATOM 937 O O . ASN A 1 120 ? -9.924 10.552 7.537 1.00 96.56 120 ASN A O 1
ATOM 941 N N . ASN A 1 121 ? -11.296 11.094 5.818 1.00 96.12 121 ASN A N 1
ATOM 942 C CA . ASN A 1 121 ? -10.476 12.146 5.209 1.00 96.12 121 ASN A CA 1
ATOM 943 C C . ASN A 1 121 ? -9.077 11.677 4.775 1.00 96.12 121 ASN A C 1
ATOM 945 O O . ASN A 1 121 ? -8.113 12.438 4.820 1.00 96.12 121 ASN A O 1
ATOM 949 N N . TRP A 1 122 ? -8.964 10.420 4.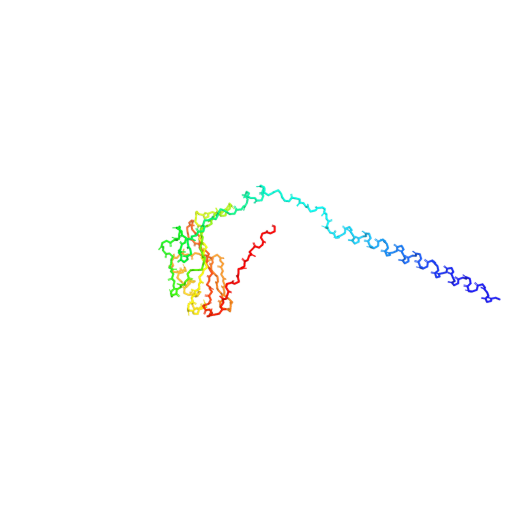354 1.00 96.50 122 TRP A N 1
ATOM 950 C CA . TRP A 1 122 ? -7.786 9.912 3.662 1.00 96.50 122 TRP A CA 1
ATOM 951 C C . TRP A 1 122 ? -7.935 10.142 2.156 1.00 96.50 122 TRP A C 1
ATOM 953 O O . TRP A 1 122 ? -8.980 9.870 1.563 1.00 96.50 122 TRP A O 1
ATOM 963 N N . THR A 1 123 ? -6.869 10.621 1.527 1.00 96.12 123 THR A N 1
ATOM 964 C CA . THR A 1 123 ? -6.794 10.852 0.083 1.00 96.12 123 THR A CA 1
ATOM 965 C C . THR A 1 123 ? -6.327 9.586 -0.620 1.00 96.12 123 THR A C 1
ATOM 967 O O . THR A 1 123 ? -5.293 9.024 -0.266 1.00 96.12 123 THR A O 1
ATOM 970 N N . LEU A 1 124 ? -7.062 9.145 -1.643 1.00 95.38 124 LEU A N 1
ATOM 971 C CA . LEU A 1 124 ? -6.612 8.081 -2.539 1.00 95.38 124 LEU A CA 1
ATOM 972 C C . LEU A 1 124 ? -5.595 8.642 -3.535 1.00 95.38 124 LEU A C 1
ATOM 974 O O . LEU A 1 124 ? -5.951 9.463 -4.376 1.00 95.38 124 LEU A O 1
ATOM 978 N N . ILE A 1 125 ? -4.343 8.189 -3.443 1.00 94.06 125 ILE A N 1
ATOM 979 C CA . ILE A 1 125 ? -3.273 8.545 -4.387 1.00 94.06 125 ILE A CA 1
ATOM 980 C C . ILE A 1 125 ? -3.387 7.671 -5.634 1.00 94.06 125 ILE A C 1
ATOM 982 O O . ILE A 1 125 ? -3.386 8.158 -6.762 1.00 94.06 125 ILE A O 1
ATOM 986 N N . SER A 1 126 ? -3.467 6.359 -5.425 1.00 94.31 126 SER A N 1
ATOM 987 C CA . SER A 1 126 ? -3.568 5.368 -6.489 1.00 94.31 126 SER A CA 1
ATOM 988 C C . SER A 1 126 ? -4.170 4.082 -5.944 1.00 94.31 126 SER A C 1
ATOM 990 O O . SER A 1 126 ? -4.138 3.815 -4.743 1.00 94.31 126 SER A O 1
ATOM 992 N N . GLY A 1 127 ? -4.742 3.272 -6.824 1.00 93.75 127 GLY A N 1
ATOM 993 C CA . GLY A 1 127 ? -5.250 1.969 -6.439 1.00 93.75 127 GLY A CA 1
ATOM 994 C C . GLY A 1 127 ? -5.939 1.257 -7.586 1.00 93.75 127 GLY A C 1
ATOM 995 O O . GLY A 1 127 ? -6.314 1.864 -8.590 1.00 93.75 127 GLY A O 1
ATOM 996 N N . GLY A 1 128 ? -6.092 -0.046 -7.420 1.00 92.50 128 GLY A N 1
ATOM 997 C CA . GLY A 1 128 ? -6.826 -0.902 -8.332 1.00 92.50 128 GLY A CA 1
ATOM 998 C C . GLY A 1 128 ? -6.896 -2.324 -7.802 1.00 92.50 128 GLY A C 1
ATOM 999 O O . GLY A 1 128 ? -6.276 -2.672 -6.798 1.00 92.50 128 GLY A O 1
ATOM 1000 N N . TYR A 1 129 ? -7.661 -3.162 -8.486 1.00 92.38 129 TYR A N 1
ATOM 1001 C CA . TYR A 1 129 ? -7.679 -4.593 -8.227 1.00 92.38 129 TYR A CA 1
ATOM 1002 C C . TYR A 1 129 ? -7.850 -5.352 -9.539 1.00 92.38 129 TYR A C 1
ATOM 1004 O O . TYR A 1 129 ? -8.550 -4.896 -10.443 1.00 92.38 129 TYR A O 1
ATOM 1012 N N . VAL A 1 130 ? -7.203 -6.510 -9.621 1.00 88.19 130 VAL A N 1
ATOM 1013 C CA . VAL A 1 130 ? -7.281 -7.468 -10.727 1.00 88.19 130 VAL A CA 1
ATOM 1014 C C . VAL A 1 130 ? -7.179 -8.864 -10.123 1.00 88.19 130 VAL A C 1
ATOM 1016 O O . VAL A 1 130 ? -6.253 -9.135 -9.366 1.00 88.19 130 VAL A O 1
ATOM 1019 N N . ASP A 1 131 ? -8.148 -9.725 -10.436 1.00 82.75 131 ASP A N 1
ATOM 1020 C CA . ASP A 1 131 ? -8.127 -11.179 -10.220 1.00 82.75 131 ASP A CA 1
ATOM 1021 C C . ASP A 1 131 ? -7.380 -11.661 -8.967 1.00 82.75 131 ASP A C 1
ATOM 1023 O O . ASP A 1 131 ? -6.357 -12.339 -9.019 1.00 82.75 131 ASP A O 1
ATOM 1027 N N . GLY A 1 132 ? -7.927 -11.321 -7.797 1.00 85.25 132 GLY A N 1
ATOM 1028 C CA . GLY A 1 132 ? -7.407 -11.808 -6.521 1.00 85.25 132 GLY A CA 1
ATOM 1029 C C . GLY A 1 132 ? -6.180 -11.059 -5.999 1.00 85.25 132 GLY A C 1
ATOM 1030 O O . GLY A 1 132 ? -5.627 -11.491 -4.988 1.00 85.25 132 GLY A O 1
ATOM 1031 N N . VAL A 1 133 ? -5.796 -9.940 -6.616 1.00 91.38 133 VAL A N 1
ATOM 1032 C CA . VAL A 1 133 ? -4.827 -8.973 -6.087 1.00 91.38 133 VAL A CA 1
ATOM 1033 C C . VAL 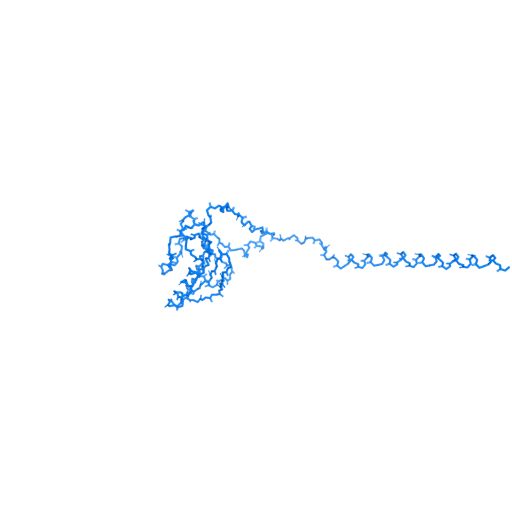A 1 133 ? -5.435 -7.572 -6.115 1.00 91.38 133 VAL A C 1
ATOM 1035 O O . VAL A 1 133 ? -6.099 -7.179 -7.073 1.00 91.38 133 VAL A O 1
ATOM 1038 N N . GLY A 1 134 ? -5.242 -6.811 -5.045 1.00 92.38 134 GLY A N 1
ATOM 1039 C CA . GLY A 1 134 ? -5.673 -5.422 -4.935 1.00 92.38 134 GLY A CA 1
ATOM 1040 C C . GLY A 1 134 ? -4.579 -4.580 -4.310 1.00 92.38 134 GLY A C 1
ATOM 1041 O O . GLY A 1 134 ? -3.844 -5.065 -3.458 1.00 92.38 134 GLY A O 1
ATOM 1042 N N . SER A 1 135 ? -4.464 -3.322 -4.705 1.00 93.94 135 SER A N 1
ATOM 1043 C CA . SER A 1 135 ? -3.532 -2.379 -4.098 1.00 93.94 135 SER A CA 1
ATOM 1044 C C . SER A 1 135 ? -4.198 -1.031 -3.888 1.00 93.94 135 SER A C 1
ATOM 1046 O O . SER A 1 135 ? -5.005 -0.586 -4.706 1.00 93.94 135 SER A O 1
ATOM 1048 N N . LEU A 1 136 ? -3.879 -0.384 -2.771 1.00 95.19 136 LEU A N 1
ATOM 1049 C CA . LEU A 1 136 ? -4.271 0.994 -2.509 1.00 95.19 136 LEU A CA 1
ATOM 1050 C C . LEU A 1 136 ? -3.094 1.748 -1.902 1.00 95.19 136 LEU A C 1
ATOM 1052 O O . LEU A 1 136 ? -2.432 1.261 -0.986 1.00 95.19 136 LEU A O 1
ATOM 1056 N N . SER A 1 137 ? -2.887 2.959 -2.400 1.00 95.25 137 SER A N 1
ATOM 1057 C CA . SER A 1 137 ? -2.006 3.967 -1.833 1.00 95.25 137 SER A CA 1
ATOM 1058 C C . SER A 1 137 ? -2.861 5.124 -1.340 1.00 95.25 137 SER A C 1
ATOM 1060 O O . SER A 1 137 ? -3.547 5.785 -2.125 1.00 95.25 137 SER A O 1
ATOM 1062 N N . LEU A 1 138 ? -2.817 5.372 -0.039 1.00 96.62 138 LEU A N 1
ATOM 1063 C CA . LEU A 1 138 ? -3.600 6.388 0.648 1.00 96.62 138 LEU A CA 1
ATOM 1064 C C . LEU A 1 138 ? -2.666 7.355 1.379 1.00 96.62 138 LEU A C 1
ATOM 1066 O O . LEU A 1 138 ? -1.595 6.958 1.838 1.00 96.62 138 LEU A O 1
ATOM 1070 N N . SER A 1 139 ? -3.074 8.610 1.531 1.00 95.50 139 SER A N 1
ATOM 1071 C CA . SER A 1 139 ? -2.368 9.582 2.368 1.00 95.50 139 SER A CA 1
ATOM 1072 C C . SER A 1 139 ? -3.304 10.410 3.224 1.00 95.50 139 SER A C 1
ATOM 1074 O O . SER A 1 139 ? -4.458 10.659 2.872 1.00 95.50 139 SER A O 1
ATOM 1076 N N . LYS A 1 140 ? -2.779 10.854 4.359 1.00 95.00 140 LYS A N 1
ATOM 1077 C CA . LYS A 1 140 ? -3.429 11.798 5.258 1.00 95.00 140 LYS A CA 1
ATOM 1078 C C . LYS A 1 140 ? -2.353 12.542 6.030 1.00 95.00 140 LYS A C 1
ATOM 1080 O O . LYS A 1 140 ? -1.409 11.930 6.526 1.00 95.00 140 LYS A O 1
ATOM 1085 N N . ASP A 1 141 ? -2.487 13.860 6.098 1.00 91.50 141 ASP A N 1
ATOM 1086 C CA . ASP A 1 141 ? -1.505 14.747 6.717 1.00 91.50 141 ASP A CA 1
ATOM 1087 C C . ASP A 1 141 ? -0.077 14.464 6.204 1.00 91.50 141 ASP A C 1
ATOM 1089 O O . ASP A 1 141 ? 0.194 14.576 5.009 1.00 91.50 141 ASP A O 1
ATOM 1093 N N . GLN A 1 142 ? 0.841 14.078 7.093 1.00 91.50 142 GLN A N 1
ATOM 1094 C CA . GLN A 1 142 ? 2.234 13.751 6.768 1.00 91.50 142 GLN A CA 1
ATOM 1095 C C . GLN A 1 142 ? 2.497 12.237 6.738 1.00 91.50 142 GLN A C 1
ATOM 1097 O O . GLN A 1 142 ? 3.643 11.807 6.877 1.00 91.50 142 GLN A O 1
ATOM 1102 N N . SER A 1 143 ? 1.457 11.427 6.549 1.00 92.88 143 SER A N 1
ATOM 1103 C CA . SER A 1 143 ? 1.543 9.969 6.498 1.00 92.88 143 SER A CA 1
ATOM 1104 C C . SER A 1 143 ? 1.008 9.429 5.175 1.00 92.88 143 SER A C 1
ATOM 1106 O O . SER A 1 143 ? 0.018 9.920 4.627 1.00 92.88 143 SER A O 1
ATOM 1108 N N . SER A 1 144 ? 1.651 8.380 4.675 1.00 95.06 144 SER A N 1
ATOM 1109 C CA . SER A 1 144 ? 1.171 7.583 3.554 1.00 95.06 144 SER A CA 1
ATOM 1110 C C . SER A 1 144 ? 1.174 6.100 3.905 1.00 95.06 144 SER A C 1
ATOM 1112 O O . SER A 1 144 ? 2.013 5.604 4.662 1.00 95.06 144 SER A O 1
ATOM 1114 N N . VAL A 1 145 ? 0.198 5.392 3.353 1.00 95.56 145 VAL A N 1
ATOM 1115 C CA . VAL A 1 145 ? 0.050 3.950 3.491 1.00 95.56 145 VAL A CA 1
ATOM 1116 C C . VAL A 1 145 ? -0.142 3.363 2.107 1.00 95.56 145 VAL A C 1
ATOM 1118 O O . VAL A 1 145 ? -1.114 3.672 1.421 1.00 95.56 145 VAL A O 1
ATOM 1121 N N . LEU A 1 146 ? 0.764 2.478 1.722 1.00 94.81 146 LEU A N 1
ATOM 1122 C CA . LEU A 1 146 ? 0.612 1.585 0.589 1.00 94.81 146 LEU A CA 1
ATOM 1123 C C . LEU A 1 146 ? 0.326 0.191 1.129 1.00 94.81 146 LEU A C 1
ATOM 1125 O O . LEU A 1 146 ? 1.069 -0.335 1.958 1.00 94.81 146 LEU A O 1
ATOM 1129 N N . PHE A 1 147 ? -0.718 -0.452 0.634 1.00 92.06 147 PHE A N 1
ATOM 1130 C CA . PHE A 1 147 ? -0.926 -1.854 0.947 1.00 92.06 147 PHE A CA 1
ATOM 1131 C C . PHE A 1 147 ? -1.389 -2.654 -0.253 1.00 92.06 147 PHE A C 1
ATOM 1133 O O . PHE A 1 147 ? -2.059 -2.149 -1.153 1.00 92.06 147 PHE A O 1
ATOM 1140 N N . THR A 1 148 ? -0.993 -3.923 -0.245 1.00 93.81 148 THR A N 1
ATOM 1141 C CA . THR A 1 148 ? -1.382 -4.920 -1.237 1.00 93.81 148 THR A CA 1
ATOM 1142 C C . THR A 1 148 ? -2.146 -6.040 -0.547 1.00 93.81 148 THR A C 1
ATOM 1144 O O . THR A 1 148 ? -1.682 -6.628 0.432 1.00 93.81 148 THR A O 1
ATOM 1147 N N . ILE A 1 149 ? -3.325 -6.318 -1.086 1.00 92.69 149 ILE A N 1
ATOM 1148 C CA . ILE A 1 149 ? -4.242 -7.372 -0.694 1.00 92.69 149 ILE A CA 1
ATOM 1149 C C . ILE A 1 149 ? -4.055 -8.526 -1.672 1.00 92.69 149 ILE A C 1
ATOM 1151 O O . ILE A 1 149 ? -4.374 -8.393 -2.850 1.00 92.69 149 ILE A O 1
ATOM 1155 N N . ASN A 1 150 ? -3.628 -9.676 -1.174 1.00 91.62 150 ASN A N 1
ATOM 1156 C CA . ASN A 1 150 ? -3.645 -10.918 -1.934 1.00 91.62 150 ASN A CA 1
ATOM 1157 C C . ASN A 1 150 ? -4.802 -11.800 -1.456 1.00 91.62 150 ASN A C 1
ATOM 1159 O O . ASN A 1 150 ? -5.041 -11.959 -0.254 1.00 91.62 150 ASN A O 1
ATOM 1163 N N . SER A 1 151 ? -5.527 -12.398 -2.393 1.00 84.50 151 SER A N 1
ATOM 1164 C CA . SER A 1 151 ? -6.497 -13.441 -2.074 1.00 84.50 151 SER A CA 1
ATOM 1165 C C . SER A 1 151 ? -5.769 -14.636 -1.464 1.00 84.50 151 SER A C 1
ATOM 1167 O O . SER A 1 151 ? -4.709 -15.055 -1.935 1.00 84.50 151 SER A O 1
ATOM 1169 N N . TYR A 1 152 ? -6.318 -15.191 -0.387 1.00 73.88 152 TYR A N 1
ATOM 1170 C CA . TYR A 1 152 ? -5.784 -16.414 0.189 1.00 73.88 152 TYR A CA 1
ATOM 1171 C C . TYR A 1 152 ? -6.071 -17.586 -0.756 1.00 73.88 152 TYR A C 1
ATOM 1173 O O . TYR A 1 152 ? -7.166 -18.149 -0.759 1.00 73.88 152 TYR A O 1
ATOM 1181 N N . GLN A 1 153 ? -5.077 -17.971 -1.553 1.00 62.84 153 GLN A N 1
ATOM 1182 C CA . GLN A 1 153 ? -5.103 -19.228 -2.288 1.00 62.84 153 GLN A CA 1
ATOM 1183 C C . GLN A 1 153 ? -4.305 -20.273 -1.515 1.00 62.84 153 GLN A C 1
ATOM 1185 O O . GLN A 1 153 ? -3.117 -20.099 -1.250 1.00 62.84 153 GLN A O 1
ATOM 1190 N N . LYS A 1 154 ? -4.963 -21.387 -1.178 1.00 48.44 154 LYS A N 1
ATOM 1191 C CA . LYS A 1 154 ? -4.437 -22.490 -0.352 1.00 48.44 154 LYS A CA 1
ATOM 1192 C C . LYS A 1 154 ? -3.124 -23.118 -0.882 1.00 48.44 154 LYS A C 1
ATOM 1194 O O . LYS A 1 154 ? -2.526 -23.907 -0.166 1.00 48.44 154 LYS A O 1
ATOM 1199 N N . ASN A 1 155 ? -2.673 -22.747 -2.088 1.00 41.97 155 ASN A N 1
ATOM 1200 C CA . ASN A 1 155 ? -1.506 -23.291 -2.794 1.00 41.97 155 ASN A CA 1
ATOM 1201 C C . ASN A 1 155 ? -0.521 -22.241 -3.353 1.00 41.97 155 ASN A C 1
ATOM 1203 O O . ASN A 1 155 ? 0.319 -22.588 -4.181 1.00 41.97 155 ASN A O 1
ATOM 1207 N N . GLN A 1 156 ? -0.579 -20.971 -2.942 1.00 44.84 156 GLN A N 1
ATOM 1208 C CA . GLN A 1 156 ? 0.433 -20.009 -3.395 1.00 44.84 156 GLN A CA 1
ATOM 1209 C C . GLN A 1 156 ? 1.722 -20.139 -2.576 1.00 44.84 156 GLN A C 1
ATOM 1211 O O . GLN A 1 156 ? 1.894 -19.519 -1.525 1.00 44.84 156 GLN A O 1
ATOM 1216 N N . SER A 1 157 ? 2.647 -20.949 -3.095 1.00 39.22 157 SER A N 1
ATOM 1217 C CA . SER A 1 157 ? 4.083 -20.763 -2.889 1.00 39.22 157 SER A CA 1
ATOM 1218 C C . SER A 1 157 ? 4.391 -19.297 -3.178 1.00 39.22 157 SER A C 1
ATOM 1220 O O . SER A 1 157 ? 4.103 -18.825 -4.277 1.00 39.22 157 SER A O 1
ATOM 1222 N N . MET A 1 158 ? 4.905 -18.565 -2.190 1.00 37.38 158 MET A N 1
ATOM 1223 C CA . MET A 1 158 ? 5.267 -17.162 -2.365 1.00 37.38 158 MET A CA 1
ATOM 1224 C C . MET A 1 158 ? 6.232 -17.050 -3.546 1.00 37.38 158 MET A C 1
ATOM 1226 O O . MET A 1 158 ? 7.380 -17.484 -3.460 1.00 37.38 158 MET A O 1
ATOM 1230 N N . VAL A 1 159 ? 5.765 -16.493 -4.664 1.00 37.19 159 VAL A N 1
ATOM 1231 C CA . VAL A 1 159 ? 6.666 -16.014 -5.705 1.00 37.19 159 VAL A CA 1
ATOM 1232 C C . VAL A 1 159 ? 7.350 -14.809 -5.083 1.00 37.19 159 VAL A C 1
ATOM 1234 O O . VAL A 1 159 ? 6.738 -13.753 -4.931 1.00 37.19 159 VAL A O 1
ATOM 1237 N N . ASN A 1 160 ? 8.598 -14.990 -4.651 1.00 34.78 160 ASN A N 1
ATOM 1238 C CA . ASN A 1 160 ? 9.470 -13.874 -4.328 1.00 34.78 160 ASN A CA 1
ATOM 1239 C C . ASN A 1 160 ? 9.589 -13.038 -5.601 1.00 34.78 160 ASN A C 1
ATOM 1241 O O . ASN A 1 160 ? 10.329 -13.389 -6.521 1.00 34.78 160 ASN A O 1
ATOM 1245 N N . VAL A 1 161 ? 8.828 -11.949 -5.672 1.00 36.03 161 VAL A N 1
ATOM 1246 C CA . VAL A 1 161 ? 9.069 -10.900 -6.654 1.00 36.03 161 VAL A CA 1
ATOM 1247 C C . VAL A 1 161 ? 10.326 -10.188 -6.176 1.00 36.03 161 VAL A C 1
ATOM 1249 O O . VAL A 1 161 ? 10.275 -9.221 -5.420 1.00 36.03 161 VAL A O 1
ATOM 1252 N N . TYR A 1 162 ? 11.476 -10.737 -6.561 1.00 30.14 162 TYR A N 1
ATOM 1253 C CA . TYR A 1 162 ? 12.727 -10.006 -6.516 1.00 30.14 162 TYR A CA 1
ATOM 1254 C C . TYR A 1 162 ? 12.561 -8.832 -7.477 1.00 30.14 162 TYR A C 1
ATOM 1256 O O . TYR A 1 162 ? 12.547 -9.009 -8.696 1.00 30.14 162 TYR A O 1
ATOM 1264 N N . TYR A 1 163 ? 12.416 -7.627 -6.931 1.00 31.47 163 TYR A N 1
ATOM 1265 C CA . TYR A 1 163 ? 12.816 -6.445 -7.674 1.00 31.47 163 TYR A CA 1
ATOM 1266 C C . TYR A 1 163 ? 14.319 -6.595 -7.896 1.00 31.47 163 TYR A C 1
ATOM 1268 O O . TYR A 1 163 ? 15.117 -6.315 -7.006 1.00 31.47 163 TYR A O 1
ATOM 1276 N N . ASN A 1 164 ? 14.698 -7.109 -9.066 1.00 30.50 164 ASN A N 1
ATOM 1277 C CA . ASN A 1 164 ? 16.049 -6.936 -9.565 1.00 30.50 164 ASN A CA 1
ATOM 1278 C C . ASN A 1 164 ? 16.225 -5.433 -9.786 1.00 30.50 164 ASN A C 1
ATOM 1280 O O . ASN A 1 164 ? 15.813 -4.891 -10.811 1.00 30.50 164 ASN A O 1
ATOM 1284 N N . SER A 1 165 ? 16.784 -4.759 -8.786 1.00 34.06 165 SER A N 1
ATOM 1285 C CA . SER A 1 165 ? 17.477 -3.497 -8.991 1.00 34.06 165 SER A CA 1
ATOM 1286 C C . SER A 1 165 ? 18.683 -3.802 -9.880 1.00 34.06 165 SER A C 1
ATOM 1288 O O . SER A 1 165 ? 19.650 -4.410 -9.416 1.00 34.06 165 SER A O 1
ATOM 1290 N N . LEU A 1 166 ? 18.547 -3.482 -11.168 1.00 34.22 166 LEU A N 1
ATOM 1291 C CA . LEU A 1 166 ? 19.663 -3.345 -12.103 1.00 34.22 166 LEU A CA 1
ATOM 1292 C C . LEU A 1 166 ? 20.510 -2.126 -11.731 1.00 34.22 166 LEU A C 1
ATOM 1294 O O . LEU A 1 166 ? 19.906 -1.119 -11.292 1.00 34.22 166 LEU A O 1
#

Foldseek 3Di:
DPVVVVVVVVVVVVVVVVVVVVVVVVVVVVVVVVPPPDPDPPPPVVVVVVQDKDKAWDPAQDEEPPPDPPQDDPADKGWGTKIWIGGPPQQAPTEIETEIEHQDDPVVVLVVNVVVCVVVVKDWPDWDDDDQKIWTWIDDDRYIYIYMYGYDDVDDPDPPPPPPPD

Sequence (166 aa):
MEENKKSYLFYIVSVLVVVALGGVLWYGAYLKKKSGFGPQASINLEEALKYAPSVRSAPSGQLPKDWPSDFPLFGKIKIVQSQNQQSPGSNFKVESVVIFVSSQNVKDLYASYATWAKTNNWTLISGGYVDGVGSLSLSKDQSSVLFTINSYQKNQSMVNVYYNSL

Radius of gyration: 30.45 Å; chains: 1; bounding box: 47×38×98 Å